Protein AF-U6DNC4-F1 (afdb_monomer_lite)

Foldseek 3Di:
DPPPVVVVVVVVVPDDPPPDPPPQDPCPDLSSVLVVLVVVLVVLLVLLVVLVVCLLPDDPVSLLVLLLVLQVLVLVLVVCVPPPSCVVVSVSSVVSSVSSVVSSVSSLVSCCVVPVPLCQLCVLSNDPPSDHDPPDDDPDDPVPPDPDDDPDDPDDPVNVSVVSSVVVVRD

Secondary structure (DSSP, 8-state):
---HHHHHHHHHHTSPPP-----PPPTTSHHHHHHHHHHHHHHHHHHHHHHHHTGGG--HHHHHHHHHHHHHHHHHHHHHTT-GGGHHHHHHHHHHHHHHHHHHHHHHHHHHHH-HHHHHHTGGGGSTTSS---SS-----GGGS-SS--SS----HHHHHHHHHHHTT--

Organism: Neovison vison (NCBI:txid452646)

Sequence (171 aa):
MPSSRLLLLLLLLVSPPPLQPYSLAPPDTPAGKATIMGLILSALERATSFLKKRLPEINLDGVVGFRVLEVQLKGVQEKWAQDPQMQQLSLRVGNLVEKLEPLLHRSISYLKLSDPKYLREFQPTIQPGFWKLPHAWTSTNASMVYPTFEPQDSFSEERSDFCLVQLLGTG

pLDDT: mean 86.04, std 14.02, range [45.31, 98.38]

InterPro domains:
  IPR031751 Protein of unknown function DUF4735 [PF15882] (61-171)
  IPR031751 Protein of unknown function DUF4735 [PTHR33539] (1-170)

Radius of gyration: 23.65 Å; chains: 1; bounding box: 47×76×44 Å

Structure (mmCIF, N/CA/C/O backbone):
data_AF-U6DNC4-F1
#
_entry.id   AF-U6DNC4-F1
#
loop_
_atom_site.group_PDB
_atom_site.id
_atom_site.type_symbol
_atom_site.label_atom_id
_atom_site.label_alt_id
_atom_site.label_comp_id
_atom_site.label_asym_id
_atom_site.label_entity_id
_atom_site.label_seq_id
_atom_site.pdbx_PDB_ins_code
_atom_site.Cartn_x
_atom_site.Cartn_y
_atom_site.Cartn_z
_atom_site.occupancy
_atom_site.B_iso_or_equiv
_atom_site.auth_seq_id
_atom_site.auth_comp_id
_atom_site.auth_asym_id
_atom_site.auth_atom_id
_atom_site.pdbx_PDB_model_num
ATOM 1 N N . MET A 1 1 ? -21.970 60.956 2.077 1.00 50.16 1 MET A N 1
ATOM 2 C CA . MET A 1 1 ? -20.722 60.226 2.387 1.00 50.16 1 MET A CA 1
ATOM 3 C C . MET A 1 1 ? -20.993 59.344 3.592 1.00 50.16 1 MET A C 1
ATOM 5 O O . MET A 1 1 ? -21.423 59.899 4.598 1.00 50.16 1 MET A O 1
ATOM 9 N N . PRO A 1 2 ? -20.873 58.008 3.498 1.00 51.16 2 PRO A N 1
ATOM 10 C CA . PRO A 1 2 ? -21.135 57.153 4.649 1.00 51.16 2 PRO A CA 1
ATOM 11 C C . PRO A 1 2 ? -20.120 57.491 5.743 1.00 51.16 2 PRO A C 1
ATOM 13 O O . PRO A 1 2 ? -18.939 57.707 5.469 1.00 51.16 2 PRO A O 1
ATOM 16 N N . SER A 1 3 ? -20.602 57.620 6.976 1.00 64.81 3 SER A N 1
ATOM 17 C CA . SER A 1 3 ? -19.760 57.938 8.123 1.00 64.81 3 SER A CA 1
ATOM 18 C C . SER A 1 3 ? -18.695 56.849 8.287 1.00 64.81 3 SER A C 1
ATOM 20 O O . SER A 1 3 ? -18.987 55.661 8.172 1.00 64.81 3 SER A O 1
ATOM 22 N N . SER A 1 4 ? -17.452 57.253 8.564 1.00 68.62 4 SER A N 1
ATOM 23 C CA . SER A 1 4 ? -16.290 56.358 8.730 1.00 68.62 4 SER A CA 1
ATOM 24 C C . SER A 1 4 ? -16.566 55.172 9.679 1.00 68.62 4 SER A C 1
ATOM 26 O O . SER A 1 4 ? -16.080 54.064 9.472 1.00 68.6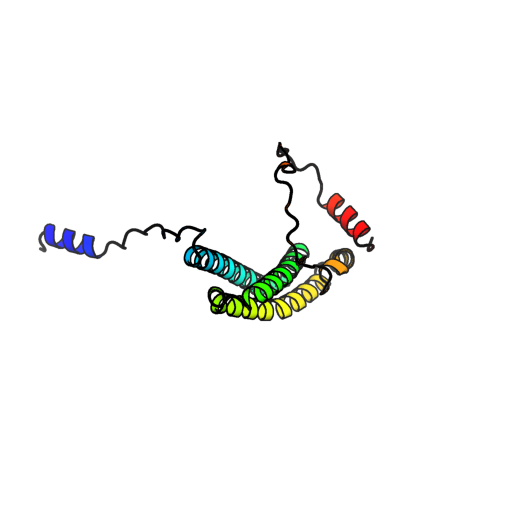2 4 SER A O 1
ATOM 28 N N . ARG A 1 5 ? -17.466 55.360 10.655 1.00 68.19 5 ARG A N 1
ATOM 29 C CA . ARG A 1 5 ? -17.929 54.312 11.578 1.00 68.19 5 ARG A CA 1
ATOM 30 C C . ARG A 1 5 ? -18.765 53.215 10.912 1.00 68.19 5 ARG A C 1
ATOM 32 O O . ARG A 1 5 ? -18.621 52.055 11.279 1.00 68.19 5 ARG A O 1
ATOM 39 N N . LEU A 1 6 ? -19.613 53.559 9.942 1.00 68.94 6 LEU A N 1
ATOM 40 C CA . LEU A 1 6 ? -20.443 52.591 9.220 1.00 68.94 6 LEU A CA 1
ATOM 41 C C . LEU A 1 6 ? -19.585 51.720 8.292 1.00 68.94 6 LEU A C 1
ATOM 43 O O . LEU A 1 6 ? -19.807 50.518 8.192 1.00 68.94 6 LEU A O 1
ATOM 47 N N . LEU A 1 7 ? -18.561 52.323 7.677 1.00 65.88 7 LEU A N 1
ATOM 48 C CA . LEU A 1 7 ? -17.585 51.614 6.850 1.00 65.88 7 LEU A CA 1
ATOM 49 C C . LEU A 1 7 ? -16.749 50.629 7.687 1.00 65.88 7 LEU A C 1
ATOM 51 O O . LEU A 1 7 ? -16.520 49.504 7.254 1.00 65.88 7 LEU A O 1
ATOM 55 N N . LEU A 1 8 ? -16.362 51.017 8.909 1.00 65.75 8 LEU A N 1
ATOM 56 C CA . LEU A 1 8 ? -15.641 50.147 9.847 1.00 65.75 8 LEU A CA 1
ATOM 57 C C . LEU A 1 8 ? -16.485 48.942 10.301 1.00 65.75 8 LEU A C 1
ATOM 59 O O . LEU A 1 8 ? -15.979 47.828 10.388 1.00 65.75 8 LEU A O 1
ATOM 63 N N . LEU A 1 9 ? -17.778 49.159 10.562 1.00 65.81 9 LEU A N 1
ATOM 64 C CA . LEU A 1 9 ? -18.728 48.100 10.924 1.00 65.81 9 LEU A CA 1
ATOM 65 C C . LEU A 1 9 ? -18.959 47.112 9.773 1.00 65.81 9 LEU A C 1
ATOM 67 O O . LEU A 1 9 ? -18.991 45.905 9.999 1.00 65.81 9 LEU A O 1
ATOM 71 N N . LEU A 1 10 ? -19.060 47.612 8.539 1.00 64.69 10 LEU A N 1
ATOM 72 C CA . LEU A 1 10 ? -19.162 46.781 7.336 1.00 64.69 10 LEU A CA 1
ATOM 73 C C . LEU A 1 10 ? -17.882 45.969 7.084 1.00 64.69 10 LEU A C 1
ATOM 75 O O . LEU A 1 10 ? -17.972 44.804 6.712 1.00 64.69 10 LEU A O 1
ATOM 79 N N . LEU A 1 11 ? -16.702 46.540 7.344 1.00 60.50 11 LEU A N 1
ATOM 80 C CA . LEU A 1 11 ? -15.420 45.832 7.233 1.00 60.50 11 LEU A CA 1
ATOM 81 C C . LEU A 1 11 ? -15.274 44.711 8.274 1.00 60.50 11 LEU A C 1
ATOM 83 O O . LEU A 1 11 ? -14.750 43.651 7.949 1.00 60.50 11 LEU A O 1
ATOM 87 N N . LEU A 1 12 ? -15.792 44.900 9.493 1.00 59.66 12 LEU A N 1
ATOM 88 C CA . LEU A 1 12 ? -15.774 43.866 10.536 1.00 59.66 12 LEU A CA 1
ATOM 89 C C . LEU A 1 12 ? -16.674 42.667 10.194 1.00 59.66 12 LEU A C 1
ATOM 91 O O . LEU A 1 12 ? -16.311 41.536 10.512 1.00 59.66 12 LEU A O 1
ATOM 95 N N . LEU A 1 13 ? -17.793 42.894 9.496 1.00 61.16 13 LEU A N 1
ATOM 96 C CA . LEU A 1 13 ? -18.748 41.857 9.071 1.00 61.16 13 LEU A CA 1
ATOM 97 C C . LEU A 1 13 ? -18.258 41.005 7.884 1.00 61.16 13 LEU A C 1
ATOM 99 O O . LEU A 1 13 ? -18.806 39.932 7.647 1.00 61.16 13 LEU A O 1
ATOM 103 N N . VAL A 1 14 ? -17.242 41.467 7.145 1.00 61.69 14 VAL A N 1
ATOM 104 C CA . VAL A 1 14 ? -16.653 40.764 5.983 1.00 61.69 14 VAL A CA 1
ATOM 105 C C . VAL A 1 14 ? -15.377 39.995 6.362 1.00 61.69 14 VAL A C 1
ATOM 107 O O . VAL A 1 14 ? -14.828 39.252 5.549 1.00 61.69 14 VAL A O 1
ATOM 110 N N . SER A 1 15 ? -14.914 40.118 7.608 1.00 56.34 15 SER A N 1
ATOM 111 C CA . SER A 1 15 ? -13.781 39.334 8.101 1.00 56.34 15 SER A CA 1
ATOM 112 C C . SER A 1 15 ? -14.142 37.843 8.060 1.00 56.34 15 SER A C 1
ATOM 114 O O . SER A 1 15 ? -15.116 37.451 8.711 1.00 56.34 15 SER A O 1
ATOM 116 N N . PRO A 1 16 ? -13.391 36.985 7.342 1.00 57.38 16 PRO A N 1
ATOM 117 C CA . PRO A 1 16 ? -13.553 35.550 7.507 1.00 57.38 16 PRO A CA 1
ATOM 118 C C . PRO A 1 16 ? -13.326 35.222 8.988 1.00 57.38 16 PRO A C 1
ATOM 120 O O . PRO A 1 16 ? -12.430 35.815 9.604 1.00 57.38 16 PRO A O 1
ATOM 123 N N . PRO A 1 17 ? -14.133 34.327 9.589 1.00 61.47 17 PRO A N 1
ATOM 124 C CA . PRO A 1 17 ? -13.901 33.924 10.964 1.00 61.47 17 PRO A CA 1
ATOM 125 C C . PRO A 1 17 ? -12.442 33.470 11.086 1.00 61.47 17 PRO A C 1
ATOM 127 O O . PRO A 1 17 ? -11.943 32.800 10.172 1.00 61.47 17 PRO A O 1
ATOM 130 N N . PRO A 1 18 ? -11.733 33.853 12.165 1.00 55.47 18 PRO A N 1
ATOM 131 C CA . PRO A 1 18 ? -10.386 33.358 12.390 1.00 55.47 18 PRO A CA 1
ATOM 132 C C . PRO A 1 18 ? -10.446 31.839 12.284 1.00 55.47 18 PRO A C 1
ATOM 134 O O . PRO A 1 18 ? -11.341 31.224 12.868 1.00 55.47 18 PRO A O 1
ATOM 137 N N . LEU A 1 19 ? -9.549 31.255 11.484 1.00 48.44 19 LEU A N 1
ATOM 138 C CA . LEU A 1 19 ? -9.398 29.810 11.373 1.00 48.44 19 LEU A CA 1
ATOM 139 C C . LEU A 1 19 ? -9.165 29.288 12.788 1.00 48.44 19 LEU A C 1
ATOM 141 O O . LEU A 1 19 ? -8.049 29.355 13.302 1.00 48.44 19 LEU A O 1
ATOM 145 N N . GLN A 1 20 ? -10.235 28.838 13.448 1.00 49.12 20 GLN A N 1
ATOM 146 C CA . GLN A 1 20 ? -10.111 28.152 14.714 1.00 49.12 20 GLN A CA 1
ATOM 147 C C . GLN A 1 20 ? -9.201 26.963 14.419 1.00 49.12 20 GLN A C 1
ATOM 149 O O . GLN A 1 20 ? -9.521 26.182 13.514 1.00 49.12 20 GLN A O 1
ATOM 154 N N . PRO A 1 21 ? -8.057 26.822 15.110 1.00 45.31 21 PRO A N 1
ATOM 155 C CA . PRO A 1 21 ? -7.340 25.566 15.055 1.00 45.31 21 PRO A CA 1
ATOM 156 C C . PRO A 1 21 ? -8.365 24.526 15.489 1.00 45.31 21 PRO A C 1
ATOM 158 O O . PRO A 1 21 ? -8.907 24.629 16.591 1.00 45.31 21 PRO A O 1
ATOM 161 N N . TYR A 1 22 ? -8.725 23.611 14.584 1.00 51.50 22 TYR A N 1
ATOM 162 C CA . TYR A 1 22 ? -9.611 22.504 14.911 1.00 51.50 22 TYR A CA 1
ATOM 163 C C . TYR A 1 22 ? -9.002 21.848 16.147 1.00 51.50 22 TYR A C 1
ATOM 165 O O . TYR A 1 22 ? -7.966 21.191 16.048 1.00 51.50 22 TYR A O 1
ATOM 173 N N . SER A 1 23 ? -9.589 22.090 17.323 1.00 57.81 23 SER A N 1
ATOM 174 C CA . SER A 1 23 ? -9.241 21.337 18.516 1.00 57.81 23 SER A CA 1
ATOM 175 C C . SER A 1 23 ? -9.725 19.937 18.224 1.00 57.81 23 SER A C 1
ATOM 177 O O . SER A 1 23 ? -10.910 19.635 18.357 1.00 57.81 23 SER A O 1
ATOM 179 N N . LEU A 1 24 ? -8.818 19.109 17.709 1.00 60.47 24 LEU A N 1
ATOM 180 C CA . LEU A 1 24 ? -9.055 17.686 17.609 1.00 60.47 24 LEU A CA 1
ATOM 181 C C . LEU A 1 24 ? -9.435 17.229 19.014 1.00 60.47 24 LEU A C 1
ATOM 183 O O . LEU A 1 24 ? -8.750 17.563 19.986 1.00 60.47 24 LEU A O 1
ATOM 187 N N . ALA A 1 25 ? -10.554 16.512 19.123 1.00 65.06 25 ALA A N 1
ATOM 188 C CA . ALA A 1 25 ? -10.895 15.857 20.374 1.00 65.06 25 ALA A CA 1
ATOM 189 C C . ALA A 1 25 ? -9.676 15.040 20.839 1.00 65.06 25 ALA A C 1
ATOM 191 O O . ALA A 1 25 ? -8.969 14.492 19.981 1.00 65.06 25 ALA A O 1
ATOM 192 N N . PRO A 1 26 ? -9.406 14.957 22.157 1.00 72.19 26 PRO A N 1
ATOM 193 C CA . PRO A 1 26 ? -8.229 14.265 22.656 1.00 72.19 26 PRO A CA 1
ATOM 194 C C . PRO A 1 26 ? -8.116 12.874 22.014 1.00 72.19 26 PRO A C 1
ATOM 196 O O . PRO A 1 26 ? -9.131 12.161 21.959 1.00 72.19 26 PRO A O 1
ATOM 199 N N . PRO A 1 27 ? -6.928 12.491 21.508 1.00 70.62 27 PRO A N 1
ATOM 200 C CA . PRO A 1 27 ? -6.740 11.286 20.696 1.00 70.62 27 PRO A CA 1
ATOM 201 C C . PRO A 1 27 ? -7.132 9.997 21.427 1.00 70.62 27 PRO A C 1
ATOM 203 O O . PRO A 1 27 ? -7.408 8.988 20.785 1.00 70.62 27 PRO A O 1
ATOM 206 N N . ASP A 1 28 ? -7.220 10.031 22.756 1.00 79.25 28 ASP A N 1
ATOM 207 C CA . ASP A 1 28 ? -7.606 8.879 23.569 1.00 79.25 28 ASP A CA 1
ATOM 208 C C . ASP A 1 28 ? -9.123 8.650 23.631 1.00 79.25 28 ASP A C 1
ATOM 210 O O . ASP A 1 28 ? -9.569 7.544 23.949 1.00 79.25 28 ASP A O 1
ATOM 214 N N . THR A 1 29 ? -9.931 9.650 23.264 1.00 86.50 29 THR A N 1
ATOM 215 C CA . THR A 1 29 ? -11.394 9.519 23.216 1.00 86.50 29 THR A CA 1
ATOM 216 C C . THR A 1 29 ? -11.848 8.771 21.957 1.00 86.50 29 THR A C 1
ATOM 218 O O . THR A 1 29 ? -11.230 8.924 20.902 1.00 86.50 29 THR A O 1
ATOM 221 N N . PRO A 1 30 ? -12.960 8.010 21.995 1.00 85.06 30 PRO A N 1
ATOM 222 C CA . PRO A 1 30 ? -13.480 7.340 20.800 1.00 85.06 30 PRO A CA 1
ATOM 223 C C . PRO A 1 30 ? -13.758 8.295 19.627 1.00 85.06 30 PRO A C 1
ATOM 225 O O . PRO A 1 30 ? -13.393 8.006 18.489 1.00 85.06 30 PRO A O 1
ATOM 228 N N . ALA A 1 31 ? -14.319 9.477 19.908 1.00 84.75 31 ALA A N 1
ATOM 229 C CA . ALA A 1 31 ? -14.550 10.522 18.908 1.00 84.75 31 ALA A CA 1
ATOM 230 C C . ALA A 1 31 ? -13.240 11.098 18.332 1.00 84.75 31 ALA A C 1
ATOM 232 O O . ALA A 1 31 ? -13.137 11.302 17.119 1.00 84.75 31 ALA A O 1
ATOM 233 N N . GLY A 1 32 ? -12.221 11.317 19.171 1.00 87.06 32 GLY A N 1
ATOM 234 C CA . GLY A 1 32 ? -10.887 11.731 18.727 1.00 87.06 32 GLY A CA 1
ATOM 235 C C . GLY A 1 32 ? -10.239 10.694 17.812 1.00 87.06 32 GLY A C 1
ATOM 236 O O . GLY A 1 32 ? -9.789 11.035 16.717 1.00 87.06 32 GLY A O 1
ATOM 237 N N . LYS A 1 33 ? -10.296 9.411 18.192 1.00 87.31 33 LYS A N 1
ATOM 238 C CA . LYS A 1 33 ? -9.821 8.291 17.363 1.00 87.31 33 LYS A CA 1
ATOM 239 C C . LYS A 1 33 ? -10.520 8.258 16.010 1.00 87.31 33 LYS A C 1
ATOM 241 O O . LYS A 1 33 ? -9.839 8.256 14.988 1.00 87.31 33 LYS A O 1
ATOM 246 N N . ALA A 1 34 ? -11.853 8.293 15.986 1.00 89.31 34 ALA A N 1
ATOM 247 C CA . ALA A 1 34 ? -12.626 8.293 14.743 1.00 89.31 34 ALA A CA 1
ATOM 248 C C . ALA A 1 34 ? -12.274 9.489 13.839 1.00 89.31 34 ALA A C 1
ATOM 250 O O . ALA A 1 34 ? -12.134 9.332 12.626 1.00 89.31 34 ALA A O 1
ATOM 251 N N . THR A 1 35 ? -12.047 10.669 14.424 1.00 90.81 35 THR A N 1
ATOM 252 C CA . THR A 1 35 ? -11.634 11.871 13.683 1.00 90.81 35 THR A CA 1
ATOM 253 C C . THR A 1 35 ? -10.267 11.678 13.026 1.00 90.81 35 THR A C 1
ATOM 255 O O . THR A 1 35 ? -10.123 11.895 11.822 1.00 90.81 35 THR A O 1
ATOM 258 N N . ILE A 1 36 ? -9.267 11.216 13.784 1.00 91.44 36 ILE A N 1
ATOM 259 C CA . ILE A 1 36 ? -7.913 10.972 13.266 1.00 91.44 36 ILE A CA 1
ATOM 260 C C . ILE A 1 36 ? -7.941 9.887 12.185 1.00 91.44 36 ILE A C 1
ATOM 262 O O . ILE A 1 36 ? -7.370 10.077 11.111 1.00 91.44 36 ILE A O 1
ATOM 266 N N . MET A 1 37 ? -8.658 8.784 12.415 1.00 92.88 37 MET A N 1
ATOM 267 C CA . MET A 1 37 ? -8.818 7.719 11.421 1.00 92.88 37 MET A CA 1
ATOM 268 C C . MET A 1 37 ? -9.489 8.232 10.142 1.00 92.88 37 MET A C 1
ATOM 270 O O . MET A 1 37 ? -9.058 7.898 9.040 1.00 92.88 37 MET A O 1
ATOM 274 N N . GLY A 1 38 ? -10.493 9.102 10.265 1.00 94.12 38 GLY A N 1
ATOM 275 C CA .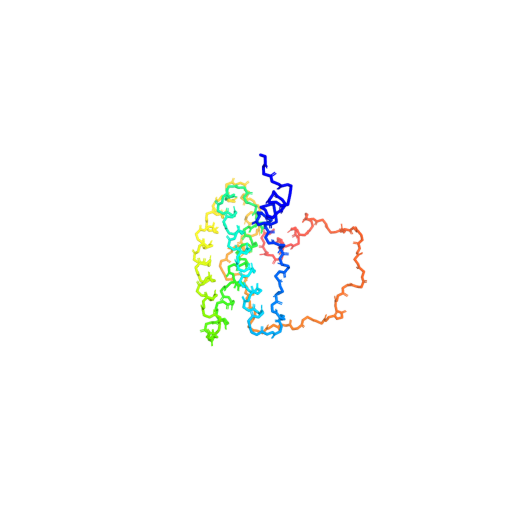 GLY A 1 38 ? -11.137 9.754 9.128 1.00 94.12 38 GLY A CA 1
ATOM 276 C C . GLY A 1 38 ? -10.187 10.645 8.319 1.00 94.12 38 GLY A C 1
ATOM 277 O O . GLY A 1 38 ? -10.261 10.656 7.086 1.00 94.12 38 GLY A O 1
ATOM 278 N N . LEU A 1 39 ? -9.271 11.359 8.980 1.00 95.75 39 LEU A N 1
ATOM 279 C CA . LEU A 1 39 ? -8.243 12.171 8.319 1.00 95.75 39 LEU A CA 1
ATOM 280 C C . LEU A 1 39 ? -7.213 11.303 7.589 1.00 95.75 39 LEU A C 1
ATOM 282 O O . LEU A 1 39 ? -6.908 11.578 6.426 1.00 95.75 39 LEU A O 1
ATOM 286 N N . ILE A 1 40 ? -6.731 10.238 8.239 1.00 96.06 40 ILE A N 1
ATOM 287 C CA . ILE A 1 40 ? -5.821 9.255 7.634 1.00 96.06 40 ILE A CA 1
ATOM 288 C C . ILE A 1 40 ? -6.472 8.651 6.390 1.00 96.06 40 ILE A C 1
ATOM 290 O O . ILE A 1 40 ? -5.886 8.683 5.310 1.00 96.06 40 ILE A O 1
ATOM 294 N N . LEU A 1 41 ? -7.715 8.182 6.503 1.00 97.19 41 LEU A N 1
ATOM 295 C CA . LEU A 1 41 ? -8.424 7.567 5.386 1.00 97.19 41 LEU A CA 1
ATOM 296 C C . LEU A 1 41 ? -8.609 8.542 4.217 1.00 97.19 41 LEU A C 1
ATOM 298 O O . LEU A 1 41 ? -8.384 8.177 3.066 1.00 97.19 41 LEU A O 1
ATOM 302 N N . SER A 1 42 ? -8.903 9.811 4.506 1.00 97.94 42 SER A N 1
ATOM 303 C CA . SER A 1 42 ? -8.995 10.856 3.479 1.00 97.94 42 SER A CA 1
ATOM 304 C C . SER A 1 42 ? -7.651 11.115 2.780 1.00 97.94 42 SER A C 1
ATOM 306 O O . SER A 1 42 ? -7.609 11.421 1.588 1.00 97.94 42 SER A O 1
ATOM 308 N N . ALA A 1 43 ? -6.525 10.988 3.488 1.00 98.38 43 ALA A N 1
ATOM 309 C CA . ALA A 1 43 ? -5.200 11.063 2.875 1.00 98.38 43 ALA A CA 1
ATOM 310 C C . ALA A 1 43 ? -4.918 9.854 1.963 1.00 98.38 43 ALA A C 1
ATOM 312 O O . ALA A 1 43 ? -4.443 10.043 0.843 1.00 98.38 43 ALA A O 1
ATOM 313 N N . LEU A 1 44 ? -5.282 8.643 2.390 1.00 98.31 44 LEU A N 1
ATOM 314 C CA . LEU A 1 44 ? -5.118 7.412 1.606 1.00 98.31 44 LEU A CA 1
ATOM 315 C C . LEU A 1 44 ? -5.999 7.398 0.343 1.00 98.31 44 LEU A C 1
ATOM 317 O O . LEU A 1 44 ? -5.555 6.983 -0.730 1.00 98.31 44 LEU A O 1
ATOM 321 N N . GLU A 1 45 ? -7.220 7.929 0.427 1.00 98.31 45 GLU A N 1
ATOM 322 C CA . GLU A 1 45 ? -8.107 8.142 -0.725 1.00 98.31 45 GLU A CA 1
ATOM 323 C C . GLU A 1 45 ? -7.486 9.115 -1.747 1.00 98.31 45 GLU A C 1
ATOM 325 O O . GLU A 1 45 ? -7.544 8.883 -2.962 1.00 98.31 45 GLU A O 1
ATOM 330 N N . ARG A 1 46 ? -6.835 10.189 -1.275 1.00 98.38 46 ARG A N 1
ATOM 331 C CA . ARG A 1 46 ? -6.096 11.126 -2.139 1.00 98.38 46 ARG A CA 1
ATOM 332 C C . ARG A 1 46 ? -4.867 10.477 -2.773 1.00 98.38 46 ARG A C 1
ATOM 334 O O . ARG A 1 46 ? -4.667 10.657 -3.972 1.00 98.38 46 ARG A O 1
ATOM 341 N N . ALA A 1 47 ? -4.101 9.686 -2.022 1.00 97.38 47 ALA A N 1
ATOM 342 C CA . ALA A 1 47 ? -2.965 8.929 -2.554 1.00 97.38 47 ALA A CA 1
ATOM 343 C C . ALA A 1 47 ? -3.409 7.933 -3.641 1.00 97.38 47 ALA A C 1
ATOM 345 O O . ALA A 1 47 ? -2.819 7.874 -4.716 1.00 97.38 47 ALA A O 1
ATOM 346 N N . THR A 1 48 ? -4.522 7.232 -3.426 1.00 97.81 48 THR A N 1
ATOM 347 C CA . THR A 1 48 ? -5.111 6.313 -4.417 1.00 97.81 48 THR A CA 1
ATOM 348 C C . THR A 1 48 ? -5.610 7.053 -5.663 1.00 97.81 48 THR A C 1
ATOM 350 O O . THR A 1 48 ? -5.463 6.591 -6.796 1.00 97.81 48 THR A O 1
ATOM 353 N N . SER A 1 49 ? -6.166 8.252 -5.483 1.00 97.75 49 SER A N 1
ATOM 354 C CA . SER A 1 49 ? -6.556 9.115 -6.603 1.00 97.75 49 SER A CA 1
ATOM 355 C C . SER A 1 49 ? -5.344 9.625 -7.388 1.00 97.75 49 SER A C 1
ATOM 357 O O . SER A 1 49 ? -5.419 9.765 -8.608 1.00 97.75 49 SER A O 1
ATOM 359 N N . PHE A 1 50 ? -4.231 9.898 -6.704 1.00 96.81 50 PHE A N 1
ATOM 360 C CA . PHE A 1 50 ? -2.962 10.261 -7.327 1.00 96.81 50 PHE A CA 1
ATOM 361 C C . PHE A 1 50 ? -2.384 9.092 -8.133 1.00 96.81 50 PHE A C 1
ATOM 363 O O . PHE A 1 50 ? -2.084 9.284 -9.309 1.00 96.81 50 PHE A O 1
ATOM 370 N N . LEU A 1 51 ? -2.353 7.879 -7.562 1.00 97.06 51 LEU A N 1
ATOM 371 C CA . LEU A 1 51 ? -1.987 6.643 -8.265 1.00 97.06 51 LEU A CA 1
ATOM 372 C C . LEU A 1 51 ? -2.740 6.514 -9.588 1.00 97.06 51 LEU A C 1
ATOM 374 O O . LEU A 1 51 ? -2.129 6.362 -10.638 1.00 97.06 51 LEU A O 1
ATOM 378 N N . LYS A 1 52 ? -4.072 6.642 -9.553 1.00 97.75 52 LYS A N 1
ATOM 379 C CA . LYS A 1 52 ? -4.913 6.541 -10.753 1.00 97.75 52 LYS A CA 1
ATOM 380 C C . LYS A 1 52 ? -4.504 7.525 -11.855 1.00 97.75 52 LYS A C 1
ATOM 382 O O . LYS A 1 52 ? -4.602 7.187 -13.031 1.00 97.75 52 LYS A O 1
ATOM 387 N N . LYS A 1 53 ? -4.084 8.739 -11.489 1.00 97.62 53 LYS A N 1
ATOM 388 C CA . LYS A 1 53 ? -3.654 9.782 -12.437 1.00 97.62 53 LYS A CA 1
ATOM 389 C C . LYS A 1 53 ? -2.239 9.561 -12.971 1.00 97.62 53 LYS A C 1
ATOM 391 O O . LYS A 1 53 ? -1.909 10.149 -13.993 1.00 97.62 53 LYS A O 1
ATOM 396 N N . ARG A 1 54 ? -1.423 8.770 -12.271 1.00 96.06 54 ARG A N 1
ATOM 397 C CA . ARG A 1 54 ? 0.009 8.578 -12.536 1.00 96.06 54 ARG A CA 1
ATOM 398 C C . ARG A 1 54 ? 0.373 7.113 -12.809 1.00 96.06 54 ARG A C 1
ATOM 400 O O . ARG A 1 54 ? 1.491 6.687 -12.546 1.00 96.06 54 ARG A O 1
ATOM 407 N N . LEU A 1 55 ? -0.599 6.320 -13.276 1.00 95.31 55 LEU A N 1
ATOM 408 C CA . LEU A 1 55 ? -0.420 4.884 -13.522 1.00 95.31 55 LEU A CA 1
ATOM 409 C C . LEU A 1 55 ? 0.754 4.572 -14.467 1.00 95.31 55 LEU A C 1
ATOM 411 O O . LEU A 1 55 ? 1.468 3.622 -14.171 1.00 95.31 55 LEU A O 1
ATOM 415 N N . PRO A 1 56 ? 0.986 5.316 -15.568 1.00 95.06 56 PRO A N 1
ATOM 416 C CA . PRO A 1 56 ? 2.124 5.038 -16.443 1.00 95.06 56 PRO A CA 1
ATOM 417 C C . PRO A 1 56 ? 3.485 5.371 -15.822 1.00 95.06 56 PRO A C 1
ATOM 419 O O . PRO A 1 56 ? 4.491 4.832 -16.268 1.00 95.06 56 PRO A O 1
ATOM 422 N N . GLU A 1 57 ? 3.533 6.264 -14.828 1.00 95.75 57 GLU A N 1
ATOM 423 C CA . GLU A 1 57 ? 4.780 6.736 -14.213 1.00 95.75 57 GLU A CA 1
ATOM 424 C C . GLU A 1 57 ? 5.117 6.054 -12.884 1.00 95.75 57 GLU A C 1
ATOM 426 O O . GLU A 1 57 ? 6.109 6.410 -12.250 1.00 95.75 57 GLU A O 1
ATOM 431 N N . ILE A 1 58 ? 4.292 5.115 -12.420 1.00 95.12 58 ILE A N 1
ATOM 432 C CA . ILE A 1 58 ? 4.558 4.430 -11.159 1.00 95.12 58 ILE A CA 1
ATOM 433 C C . ILE A 1 58 ? 5.741 3.467 -11.292 1.00 95.12 58 ILE A C 1
ATOM 435 O O . ILE A 1 58 ? 5.819 2.692 -12.244 1.00 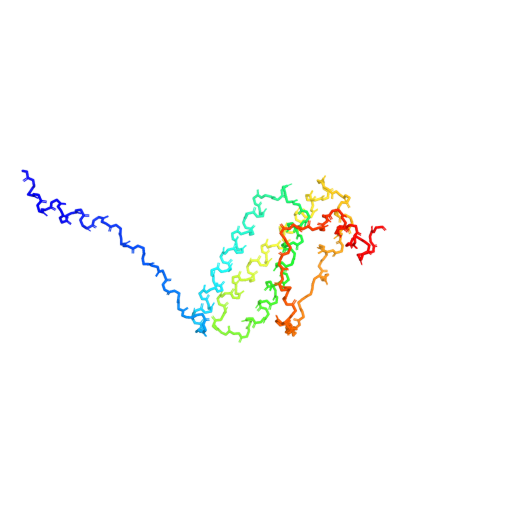95.12 58 ILE A O 1
ATOM 439 N N . ASN A 1 59 ? 6.641 3.503 -10.310 1.00 95.06 59 ASN A N 1
ATOM 440 C CA . ASN A 1 59 ? 7.736 2.550 -10.177 1.00 95.06 59 ASN A CA 1
ATOM 441 C C . ASN A 1 59 ? 7.322 1.338 -9.319 1.00 95.06 59 ASN A C 1
ATOM 443 O O . ASN A 1 59 ? 6.210 1.273 -8.782 1.00 95.06 59 ASN A O 1
ATOM 447 N N . LEU A 1 60 ? 8.217 0.359 -9.198 1.00 95.19 60 LEU A N 1
ATOM 448 C CA . LEU A 1 60 ? 7.969 -0.841 -8.405 1.00 95.19 60 LEU A CA 1
ATOM 449 C C . LEU A 1 60 ? 7.638 -0.506 -6.943 1.00 95.19 60 LEU A C 1
ATOM 451 O O . LEU A 1 60 ? 6.644 -1.026 -6.436 1.00 95.19 60 LEU A O 1
ATOM 455 N N . ASP A 1 61 ? 8.394 0.386 -6.297 1.00 94.38 61 ASP A N 1
ATOM 456 C CA . ASP A 1 61 ? 8.181 0.754 -4.888 1.00 94.38 61 ASP A CA 1
ATOM 457 C C . ASP A 1 61 ? 6.780 1.293 -4.648 1.00 94.38 61 ASP A C 1
ATOM 459 O O . ASP A 1 61 ? 6.116 0.927 -3.679 1.00 94.38 61 ASP A O 1
ATOM 463 N N . GLY A 1 62 ? 6.291 2.130 -5.566 1.00 95.50 62 GLY A N 1
ATOM 464 C CA . GLY A 1 62 ? 4.923 2.615 -5.536 1.00 95.50 62 GLY A CA 1
ATOM 465 C C . GLY A 1 62 ? 3.927 1.457 -5.576 1.00 95.50 62 GLY A C 1
ATOM 466 O O . GLY A 1 62 ? 3.003 1.407 -4.763 1.00 95.50 62 GLY A O 1
ATOM 467 N N . VAL A 1 63 ? 4.108 0.498 -6.488 1.00 96.50 63 VAL A N 1
ATOM 468 C CA . VAL A 1 63 ? 3.217 -0.669 -6.599 1.00 96.50 63 VAL A CA 1
ATOM 469 C C . VAL A 1 63 ? 3.269 -1.547 -5.351 1.00 96.50 63 VAL A C 1
ATOM 471 O O . VAL A 1 63 ? 2.212 -1.940 -4.853 1.00 96.50 63 VAL A O 1
ATOM 474 N N . VAL A 1 64 ? 4.458 -1.814 -4.811 1.00 96.38 64 VAL A N 1
ATOM 475 C CA . VAL A 1 64 ? 4.636 -2.568 -3.562 1.00 96.38 64 VAL A CA 1
ATOM 476 C C . VAL A 1 64 ? 3.977 -1.831 -2.397 1.00 96.38 64 VAL A C 1
ATOM 478 O O . VAL A 1 64 ? 3.205 -2.433 -1.653 1.00 96.38 64 VAL A O 1
ATOM 481 N N . GLY A 1 65 ? 4.180 -0.518 -2.278 1.00 96.31 65 GLY A N 1
ATOM 482 C CA . GLY A 1 65 ? 3.559 0.314 -1.251 1.00 96.31 65 GLY A CA 1
ATOM 483 C C . GLY A 1 65 ? 2.031 0.264 -1.296 1.00 96.31 65 GLY A C 1
ATOM 484 O O . GLY A 1 65 ? 1.384 0.068 -0.266 1.00 96.31 65 GLY A O 1
ATOM 485 N N . PHE A 1 66 ? 1.430 0.354 -2.486 1.00 97.06 66 PHE A N 1
ATOM 486 C CA . PHE A 1 66 ? -0.022 0.214 -2.641 1.00 97.06 66 PHE A CA 1
ATOM 487 C C . PHE A 1 66 ? -0.520 -1.220 -2.410 1.00 97.06 66 PHE A C 1
ATOM 489 O O . PHE A 1 66 ? -1.639 -1.396 -1.923 1.00 97.06 66 PHE A O 1
ATOM 496 N N . ARG A 1 67 ? 0.293 -2.247 -2.694 1.00 96.75 67 ARG A N 1
ATOM 497 C CA . ARG A 1 67 ? -0.029 -3.639 -2.344 1.00 96.75 67 ARG A CA 1
ATOM 498 C C . ARG A 1 67 ? -0.032 -3.843 -0.829 1.00 96.75 67 ARG A C 1
ATOM 500 O O . ARG A 1 67 ? -0.948 -4.466 -0.301 1.00 96.75 67 ARG A O 1
ATOM 507 N N . VAL A 1 68 ? 0.952 -3.294 -0.119 1.00 96.38 68 VAL A N 1
ATOM 508 C CA . VAL A 1 68 ? 0.987 -3.315 1.351 1.00 96.38 68 VAL A CA 1
ATOM 509 C C . VAL A 1 68 ? -0.197 -2.536 1.923 1.00 96.38 68 VAL A C 1
ATOM 511 O O . VAL A 1 68 ? -0.849 -3.019 2.849 1.00 96.38 68 VAL A O 1
ATOM 514 N N . LEU A 1 69 ? -0.532 -1.375 1.348 1.00 96.69 69 LEU A N 1
ATOM 515 C CA . LEU A 1 69 ? -1.709 -0.600 1.744 1.00 96.69 69 LEU A CA 1
ATOM 516 C C . LEU A 1 69 ? -3.000 -1.418 1.615 1.00 96.69 69 LEU A C 1
ATOM 518 O O . LEU A 1 69 ? -3.813 -1.399 2.533 1.00 96.69 69 LEU A O 1
ATOM 522 N N . GLU A 1 70 ? -3.185 -2.153 0.516 1.00 96.56 70 GLU A N 1
ATOM 523 C CA . GLU A 1 70 ? -4.339 -3.041 0.338 1.00 96.56 70 GLU A CA 1
ATOM 524 C C . GLU A 1 70 ? -4.459 -4.049 1.496 1.00 96.56 70 GLU A C 1
ATOM 526 O O . GLU A 1 70 ? -5.543 -4.216 2.058 1.00 96.56 70 GLU A O 1
ATOM 531 N N . VAL A 1 71 ? -3.351 -4.681 1.899 1.00 95.56 71 VAL A N 1
ATOM 532 C CA . VAL A 1 71 ? -3.326 -5.635 3.023 1.00 95.56 71 VAL A CA 1
ATOM 533 C C . VAL A 1 71 ? -3.646 -4.950 4.353 1.00 95.56 71 VAL A C 1
ATOM 535 O O . VAL A 1 71 ? -4.448 -5.468 5.130 1.00 95.56 71 VAL A O 1
ATOM 538 N N . GLN A 1 72 ? -3.071 -3.772 4.609 1.00 95.06 72 GLN A N 1
ATOM 539 C CA . GLN A 1 72 ? -3.347 -2.996 5.823 1.00 95.06 72 GLN A CA 1
ATOM 540 C C . GLN A 1 72 ? -4.823 -2.590 5.911 1.00 95.06 72 GLN A C 1
ATOM 542 O O . GLN A 1 72 ? -5.442 -2.735 6.963 1.00 95.06 72 GLN A O 1
ATOM 547 N N . LEU A 1 73 ? -5.411 -2.127 4.805 1.00 95.88 73 LEU A N 1
ATOM 548 C CA . LEU A 1 73 ? -6.820 -1.741 4.752 1.00 95.88 73 LEU A CA 1
ATOM 549 C C . LEU A 1 73 ? -7.746 -2.936 4.998 1.00 95.88 73 LEU A C 1
ATOM 551 O O . LEU A 1 73 ? -8.683 -2.802 5.779 1.00 95.88 73 LEU A O 1
ATOM 555 N N . LYS A 1 74 ? -7.461 -4.107 4.413 1.00 94.44 74 LYS A N 1
ATOM 556 C CA . LYS A 1 74 ? -8.223 -5.339 4.688 1.00 94.44 74 LYS A CA 1
ATOM 557 C C . LYS A 1 74 ? -8.159 -5.719 6.171 1.00 94.44 74 LYS A C 1
ATOM 559 O O . LYS A 1 74 ? -9.200 -5.926 6.785 1.00 94.44 74 LYS A O 1
ATOM 564 N N . GLY A 1 75 ? -6.973 -5.688 6.783 1.00 92.31 75 GLY A N 1
ATOM 565 C CA . GLY A 1 75 ? -6.824 -5.970 8.217 1.00 92.31 75 GLY A CA 1
ATOM 566 C C . GLY A 1 75 ? -7.546 -4.959 9.120 1.00 92.31 75 GLY A C 1
ATOM 567 O O . GLY A 1 75 ? -8.157 -5.329 10.124 1.00 92.31 75 GLY A O 1
ATOM 568 N N . VAL A 1 76 ? -7.532 -3.673 8.755 1.00 92.50 76 VAL A N 1
ATOM 569 C CA . VAL A 1 76 ? -8.307 -2.634 9.453 1.00 92.50 76 VAL A CA 1
ATO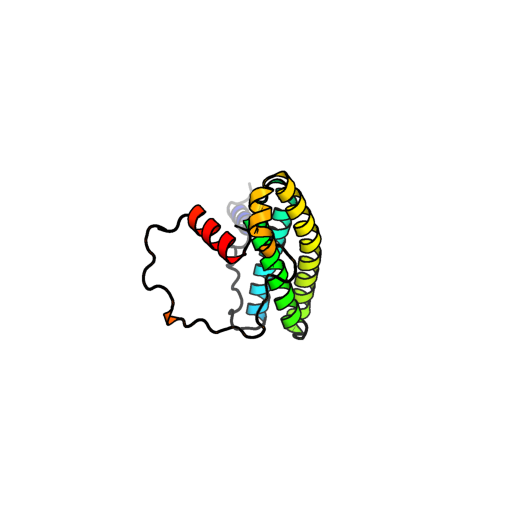M 570 C C . VAL A 1 76 ? -9.810 -2.878 9.306 1.00 92.50 76 VAL A C 1
ATOM 572 O O . VAL A 1 76 ? -10.537 -2.781 10.293 1.00 92.50 76 VAL A O 1
ATOM 575 N N . GLN A 1 77 ? -10.276 -3.228 8.106 1.00 92.94 77 GLN A N 1
ATOM 576 C CA . GLN A 1 77 ? -11.681 -3.525 7.835 1.00 92.94 77 GLN A CA 1
ATOM 577 C C . GLN A 1 77 ? -12.175 -4.715 8.663 1.00 92.94 77 GLN A C 1
ATOM 579 O O . GLN A 1 77 ? -13.223 -4.616 9.299 1.00 92.94 77 GLN A O 1
ATOM 584 N N . GLU A 1 78 ? -11.402 -5.803 8.707 1.00 90.94 78 GLU A N 1
ATOM 585 C CA . GLU A 1 78 ? -11.682 -6.984 9.532 1.00 90.94 78 GLU A CA 1
ATOM 586 C C . GLU A 1 78 ? -11.791 -6.613 11.015 1.00 90.94 78 GLU A C 1
ATOM 588 O O . GLU A 1 78 ? -12.768 -6.963 11.678 1.00 90.94 78 GLU A O 1
ATOM 593 N N . LYS A 1 79 ? -10.832 -5.831 11.528 1.00 90.38 79 LYS A N 1
ATOM 594 C CA . LYS A 1 79 ? -10.828 -5.378 12.925 1.00 90.38 79 LYS A CA 1
ATOM 595 C C . LYS A 1 79 ? -12.026 -4.487 13.259 1.00 90.38 79 LYS A C 1
ATOM 597 O O . LYS A 1 79 ? -12.562 -4.572 14.361 1.00 90.38 79 LYS A O 1
ATOM 602 N N . TRP A 1 80 ? -12.431 -3.614 12.340 1.00 92.94 80 TRP A N 1
ATOM 603 C CA . TRP A 1 80 ? -13.531 -2.670 12.548 1.00 92.94 80 TRP A CA 1
ATOM 604 C C . TRP A 1 80 ? -14.912 -3.250 12.243 1.00 92.94 80 TRP A C 1
ATOM 606 O O . TRP A 1 80 ? -15.907 -2.631 12.604 1.00 92.94 80 TRP A O 1
ATOM 616 N N . ALA A 1 81 ? -15.009 -4.425 11.617 1.00 88.31 81 ALA A N 1
ATOM 617 C CA . ALA A 1 81 ? -16.289 -5.049 11.275 1.00 88.31 81 ALA A CA 1
ATOM 618 C C . ALA A 1 81 ? -17.193 -5.296 12.499 1.00 88.31 81 ALA A C 1
ATOM 620 O O . ALA A 1 81 ? -18.413 -5.292 12.367 1.00 88.31 81 ALA A O 1
ATOM 621 N N . GLN A 1 82 ? -16.594 -5.486 13.679 1.00 88.00 82 GLN A N 1
ATOM 622 C CA . GLN A 1 82 ? -17.299 -5.737 14.942 1.00 88.00 82 GLN A CA 1
ATOM 623 C C . GLN A 1 82 ? -17.414 -4.493 15.839 1.00 88.00 82 GLN A C 1
ATOM 625 O O . GLN A 1 82 ? -17.929 -4.598 16.949 1.00 88.00 82 GLN A O 1
ATOM 630 N N . ASP A 1 83 ? -16.930 -3.327 15.395 1.00 90.44 83 ASP A N 1
ATOM 631 C CA . ASP A 1 83 ? -16.984 -2.076 16.157 1.00 90.44 83 ASP A CA 1
ATOM 632 C C . ASP A 1 83 ? -18.076 -1.149 15.583 1.00 90.44 83 ASP A C 1
ATOM 634 O O . ASP A 1 83 ? -17.871 -0.527 14.531 1.00 90.44 83 ASP A O 1
ATOM 638 N N . PRO A 1 84 ? -19.231 -1.000 16.266 1.00 89.75 84 PRO A N 1
ATOM 639 C CA . PRO A 1 84 ? -20.319 -0.145 15.797 1.00 89.75 84 PRO A CA 1
ATOM 640 C C . PRO A 1 84 ? -19.903 1.316 15.593 1.00 89.75 84 PRO A C 1
ATOM 642 O O . PRO A 1 84 ? -20.441 1.993 14.718 1.00 89.75 84 PRO A O 1
ATOM 645 N N . GLN A 1 85 ? -18.933 1.816 16.365 1.00 88.88 85 GLN A N 1
ATOM 646 C CA . GLN A 1 85 ? -18.475 3.203 16.258 1.00 88.88 85 GLN A CA 1
ATOM 647 C C . GLN A 1 85 ? -17.630 3.434 14.999 1.00 88.88 85 GLN A C 1
ATOM 649 O O . GLN A 1 85 ? -17.559 4.557 14.500 1.00 88.88 85 GLN A O 1
ATOM 654 N N . MET A 1 86 ? -17.026 2.375 14.456 1.00 92.88 86 MET A N 1
ATOM 655 C CA . MET A 1 86 ? -16.178 2.432 13.264 1.00 92.88 86 MET A CA 1
ATOM 656 C C . MET A 1 86 ? -16.912 2.026 11.986 1.00 92.88 86 MET A C 1
ATOM 658 O O . MET A 1 86 ? -16.323 2.090 10.909 1.00 92.88 86 MET A O 1
ATOM 662 N N . GLN A 1 87 ? -18.194 1.656 12.055 1.00 92.06 87 GLN A N 1
ATOM 663 C CA . GLN A 1 87 ? -18.932 1.087 10.924 1.00 92.06 87 GLN A CA 1
ATOM 664 C C . GLN A 1 87 ? -18.881 1.966 9.661 1.00 92.06 87 GLN A C 1
ATOM 666 O O . GLN A 1 87 ? -18.592 1.475 8.570 1.00 92.06 87 GLN A O 1
ATOM 671 N N . GLN A 1 88 ? -19.086 3.281 9.796 1.00 93.06 88 GLN A N 1
ATOM 672 C CA . GLN A 1 88 ? -19.014 4.207 8.657 1.00 93.06 88 GLN A CA 1
ATOM 673 C C . GLN A 1 88 ? -17.607 4.289 8.046 1.00 93.06 88 GLN A C 1
ATOM 675 O O . GLN A 1 88 ? -17.460 4.347 6.824 1.00 93.06 88 GLN A O 1
ATOM 680 N N . LEU A 1 89 ? -16.564 4.284 8.881 1.00 95.56 89 LEU A N 1
ATOM 681 C CA . LEU A 1 89 ? -15.177 4.290 8.417 1.00 95.56 89 LEU A CA 1
ATOM 682 C C . LEU A 1 89 ? -14.801 2.948 7.780 1.00 95.56 89 LEU A C 1
ATOM 684 O O . LEU A 1 89 ? -14.129 2.939 6.755 1.00 95.56 89 LEU A O 1
ATOM 688 N N . SER A 1 90 ? -15.296 1.832 8.318 1.00 95.50 90 SER A N 1
ATOM 689 C CA . SER A 1 90 ? -15.102 0.490 7.761 1.00 95.50 90 SER A CA 1
ATOM 690 C C . SER A 1 90 ? -15.682 0.368 6.347 1.00 95.50 90 SER A C 1
ATOM 692 O O . SER A 1 90 ? -15.012 -0.132 5.444 1.00 95.50 90 SER A O 1
ATOM 694 N N . LEU A 1 91 ? -16.870 0.933 6.098 1.00 95.31 91 LEU A N 1
ATOM 695 C CA . LEU A 1 91 ? -17.444 1.003 4.746 1.00 95.31 91 LEU A CA 1
ATOM 696 C C . LEU A 1 91 ? -16.564 1.811 3.780 1.00 95.31 91 LEU A C 1
ATOM 698 O O . LEU A 1 91 ? -16.359 1.410 2.634 1.00 95.31 91 LEU A O 1
ATOM 702 N N . ARG A 1 92 ? -16.004 2.940 4.231 1.00 96.75 92 ARG A N 1
ATOM 703 C CA . ARG A 1 92 ? -15.067 3.732 3.417 1.00 96.75 92 ARG A CA 1
ATOM 704 C C . ARG A 1 92 ? -13.777 2.967 3.115 1.00 96.75 92 ARG A C 1
ATOM 706 O O . ARG A 1 92 ? -13.288 3.051 1.992 1.00 96.75 92 ARG A O 1
ATOM 713 N N . VAL A 1 93 ? -13.253 2.215 4.084 1.00 97.69 93 VAL A N 1
ATOM 714 C CA . VAL A 1 93 ? -12.090 1.337 3.893 1.00 97.69 93 VAL A CA 1
ATOM 715 C C . VAL A 1 93 ? -12.390 0.280 2.830 1.00 97.69 93 VAL A C 1
ATOM 717 O O . VAL A 1 93 ? -11.610 0.154 1.890 1.00 97.69 93 VAL A O 1
ATOM 720 N N . GLY A 1 94 ? -13.539 -0.400 2.909 1.00 96.88 94 GLY A N 1
ATOM 721 C CA . GLY A 1 94 ? -13.963 -1.376 1.898 1.00 96.88 94 GLY A CA 1
ATOM 722 C C . GLY A 1 94 ? -14.020 -0.778 0.490 1.00 96.88 94 GLY A C 1
ATOM 723 O O . GLY A 1 94 ? -13.370 -1.276 -0.426 1.00 96.88 94 GLY A O 1
ATOM 724 N N . ASN A 1 95 ? -14.675 0.376 0.342 1.00 97.12 95 ASN A N 1
ATOM 725 C CA . ASN A 1 95 ? -14.730 1.104 -0.931 1.00 97.12 95 ASN A CA 1
ATOM 726 C C . ASN A 1 95 ? -13.340 1.496 -1.465 1.00 97.12 95 ASN A C 1
ATOM 728 O O . ASN A 1 95 ? -13.148 1.634 -2.675 1.00 97.12 95 ASN A O 1
ATOM 732 N N . LEU A 1 96 ? -12.373 1.761 -0.581 1.00 98.06 96 LEU A N 1
ATOM 733 C CA . LEU A 1 96 ? -11.005 2.084 -0.976 1.00 98.06 96 LEU A CA 1
ATOM 734 C C . LEU A 1 96 ? -10.249 0.838 -1.455 1.00 98.06 96 LEU A C 1
ATOM 736 O O . LEU A 1 96 ? -9.559 0.914 -2.471 1.00 98.06 96 LEU A O 1
ATOM 740 N N . VAL A 1 97 ? -10.419 -0.299 -0.774 1.00 97.31 97 VAL A N 1
ATOM 741 C CA . VAL A 1 97 ? -9.858 -1.598 -1.181 1.00 97.31 97 VAL A CA 1
ATOM 742 C C . VAL A 1 97 ? -10.363 -1.992 -2.570 1.00 97.31 97 VAL A C 1
ATOM 744 O O . VAL A 1 97 ? -9.553 -2.269 -3.453 1.00 97.31 97 VAL A O 1
ATOM 747 N N . GLU A 1 98 ? -11.675 -1.910 -2.804 1.00 97.25 98 GLU A N 1
ATOM 748 C CA . GLU A 1 98 ? -12.291 -2.210 -4.107 1.00 97.25 98 GLU A CA 1
ATOM 749 C C . GLU A 1 98 ? -11.747 -1.327 -5.240 1.00 97.25 98 GLU A C 1
ATOM 751 O O . GLU A 1 98 ? -11.606 -1.766 -6.381 1.00 97.25 98 GLU A O 1
ATOM 756 N N . LYS A 1 99 ? -11.405 -0.066 -4.943 1.00 97.69 99 LYS A N 1
ATOM 757 C CA . LYS A 1 99 ? -10.785 0.841 -5.921 1.00 97.69 99 LYS A CA 1
ATOM 758 C C . LYS A 1 99 ? -9.317 0.513 -6.181 1.00 97.69 99 LYS A C 1
ATOM 760 O O . LYS A 1 99 ? -8.850 0.737 -7.297 1.00 97.69 99 LYS A O 1
ATOM 765 N N . LEU A 1 100 ? -8.584 0.046 -5.172 1.00 96.94 100 LEU A N 1
ATOM 766 C CA . LEU A 1 100 ? -7.152 -0.235 -5.273 1.00 96.94 100 LEU A CA 1
ATOM 767 C C . LEU A 1 100 ? -6.858 -1.468 -6.124 1.00 96.94 100 LEU A C 1
ATOM 769 O O . LEU A 1 100 ? -5.922 -1.430 -6.918 1.00 96.94 100 LEU A O 1
ATOM 773 N N . GLU A 1 101 ? -7.657 -2.526 -6.011 1.00 94.69 101 GLU A N 1
ATOM 774 C CA . GLU A 1 101 ? -7.425 -3.790 -6.720 1.00 94.69 101 GLU A CA 1
ATOM 775 C C . GLU A 1 101 ? -7.251 -3.629 -8.251 1.00 94.69 101 GLU A C 1
ATOM 777 O O . GLU A 1 101 ? -6.198 -4.013 -8.781 1.00 94.69 101 GLU A O 1
ATOM 782 N N . PRO A 1 102 ? -8.187 -3.004 -9.000 1.00 97.19 102 PRO A N 1
ATOM 783 C CA . PRO A 1 102 ? -8.015 -2.811 -10.439 1.00 97.19 102 PRO A CA 1
ATOM 784 C C . PRO A 1 102 ? -6.891 -1.824 -10.778 1.00 97.19 102 PRO A C 1
ATOM 786 O O . PRO A 1 102 ? -6.313 -1.911 -11.864 1.00 97.19 102 PRO A O 1
ATOM 789 N N . LEU A 1 103 ? -6.566 -0.881 -9.884 1.00 97.88 103 LEU A N 1
ATOM 790 C CA . LEU A 1 103 ? -5.434 0.026 -10.080 1.00 97.88 103 LEU A CA 1
ATOM 791 C C . LEU A 1 103 ? -4.113 -0.730 -9.968 1.00 97.88 103 LEU A C 1
ATOM 793 O O . LEU A 1 103 ? -3.290 -0.594 -10.863 1.00 97.88 103 LEU A O 1
ATOM 797 N N . LEU A 1 104 ? -3.945 -1.583 -8.955 1.00 96.38 104 LEU A N 1
ATOM 798 C CA . LEU A 1 104 ? -2.767 -2.437 -8.797 1.00 96.38 104 LEU A CA 1
ATOM 799 C C . LEU A 1 104 ? -2.560 -3.339 -10.015 1.00 96.38 104 LEU A C 1
ATOM 801 O O . LEU A 1 104 ? -1.449 -3.420 -10.538 1.00 96.38 104 LEU A O 1
ATOM 805 N N . HIS A 1 105 ? -3.627 -3.960 -10.525 1.00 96.25 105 HIS A N 1
ATOM 806 C CA . HIS A 1 105 ? -3.543 -4.784 -11.733 1.00 96.25 105 HIS A CA 1
ATOM 807 C C . HIS A 1 105 ? -3.034 -3.989 -12.950 1.00 96.25 105 HIS A C 1
ATOM 809 O O . HIS A 1 105 ? -2.176 -4.454 -13.709 1.00 96.25 105 HIS A O 1
ATOM 815 N N . ARG A 1 106 ? -3.528 -2.757 -13.129 1.00 97.62 106 ARG A N 1
ATOM 816 C CA . ARG A 1 106 ? -3.083 -1.863 -14.208 1.00 97.62 106 ARG A CA 1
ATOM 817 C C . ARG A 1 106 ? -1.653 -1.378 -13.995 1.00 97.62 106 ARG A C 1
ATOM 819 O O . ARG A 1 106 ? -0.885 -1.408 -14.948 1.00 97.62 106 ARG A O 1
ATOM 826 N N . SER A 1 107 ? -1.272 -0.997 -12.777 1.00 96.75 107 SER A N 1
ATOM 827 C CA . SER A 1 107 ? 0.095 -0.571 -12.458 1.00 96.75 107 SER A CA 1
ATOM 828 C C . SER A 1 107 ? 1.115 -1.662 -12.767 1.00 96.75 107 SER A C 1
ATOM 830 O O . SER A 1 107 ? 2.126 -1.392 -13.401 1.00 96.75 107 SER A O 1
ATOM 832 N N . ILE A 1 108 ? 0.822 -2.917 -12.408 1.00 95.62 108 ILE A N 1
ATOM 833 C CA . ILE A 1 108 ? 1.677 -4.064 -12.750 1.00 95.62 108 ILE A CA 1
ATOM 834 C C . ILE A 1 108 ? 1.790 -4.223 -14.272 1.00 95.62 108 ILE A C 1
ATOM 836 O O . ILE A 1 108 ? 2.856 -4.551 -14.785 1.00 95.62 108 ILE A O 1
ATOM 840 N N . SER A 1 109 ? 0.707 -3.974 -15.012 1.00 96.38 109 SER A N 1
ATOM 841 C CA . SER A 1 109 ? 0.729 -4.021 -16.479 1.00 96.38 109 SER A CA 1
ATOM 842 C C . SER A 1 109 ? 1.611 -2.924 -17.083 1.00 96.38 109 SER A C 1
ATOM 844 O O . SER A 1 109 ? 2.326 -3.202 -18.040 1.00 96.38 109 SER A O 1
ATOM 846 N N . TYR A 1 110 ? 1.618 -1.717 -16.509 1.00 96.56 110 TYR A N 1
ATOM 847 C CA . TYR A 1 110 ? 2.548 -0.657 -16.909 1.00 96.56 110 TYR A CA 1
ATOM 848 C C . TYR A 1 110 ? 3.998 -1.000 -16.556 1.00 96.56 110 TYR A C 1
ATOM 850 O O . TYR A 1 110 ? 4.860 -0.867 -17.419 1.00 96.56 110 TYR A O 1
ATOM 858 N N . LEU A 1 111 ? 4.260 -1.541 -15.360 1.00 95.50 111 LEU A N 1
ATOM 859 C CA . LEU A 1 111 ? 5.602 -1.979 -14.956 1.00 95.50 111 LEU A CA 1
ATOM 860 C C . LEU A 1 111 ? 6.188 -3.050 -15.875 1.00 95.50 111 LEU A C 1
ATOM 862 O O . LEU A 1 111 ? 7.375 -3.020 -16.171 1.00 95.50 111 LEU A O 1
ATOM 866 N N . LYS A 1 112 ? 5.362 -3.971 -16.390 1.00 95.94 112 LYS A N 1
ATOM 867 C CA . LYS A 1 112 ? 5.815 -4.955 -17.389 1.00 95.94 112 LYS A CA 1
ATOM 868 C C . LYS A 1 112 ? 6.374 -4.301 -18.652 1.00 95.94 112 LYS A C 1
ATOM 870 O O . LYS A 1 112 ? 7.185 -4.920 -19.331 1.00 95.94 112 LYS A O 1
ATOM 875 N N . LEU A 1 113 ? 5.904 -3.102 -18.993 1.00 95.62 113 LEU A N 1
ATOM 876 C CA . LEU A 1 113 ? 6.334 -2.366 -20.178 1.00 95.62 113 LEU A CA 1
ATOM 877 C C . LEU A 1 113 ? 7.511 -1.437 -19.874 1.00 95.62 113 LEU A C 1
ATOM 879 O O . LEU A 1 113 ? 8.398 -1.311 -20.713 1.00 95.62 113 LEU A O 1
ATOM 883 N N . SER A 1 114 ? 7.514 -0.784 -18.710 1.00 95.50 114 SER A N 1
ATOM 884 C CA . SER A 1 114 ? 8.535 0.203 -18.349 1.00 95.50 114 SER A CA 1
ATOM 885 C C . SER A 1 114 ? 9.794 -0.414 -17.740 1.00 95.50 114 SER A C 1
ATOM 887 O O . SER A 1 114 ? 10.889 0.016 -18.089 1.00 95.50 114 SER A O 1
ATOM 889 N N . ASP A 1 115 ? 9.655 -1.420 -16.872 1.00 95.88 115 ASP A N 1
ATOM 890 C CA . ASP A 1 115 ? 10.775 -2.058 -16.174 1.00 95.88 115 ASP A CA 1
ATOM 891 C C . ASP A 1 115 ? 10.537 -3.566 -15.921 1.00 95.88 115 ASP A C 1
ATOM 893 O O . ASP A 1 115 ? 10.304 -4.021 -14.793 1.00 95.88 115 ASP A O 1
ATOM 897 N N . PRO A 1 116 ? 10.567 -4.390 -16.985 1.00 96.06 116 PRO A N 1
ATOM 898 C CA . PRO A 1 116 ? 10.279 -5.818 -16.879 1.00 96.06 116 PRO A CA 1
ATOM 899 C C . PRO A 1 116 ? 11.323 -6.598 -16.072 1.00 96.06 116 PRO A C 1
ATOM 901 O O . PRO A 1 116 ? 10.991 -7.645 -15.510 1.00 96.06 116 PRO A O 1
ATOM 904 N N . LYS A 1 117 ? 12.580 -6.133 -16.031 1.00 94.81 117 LYS A N 1
ATOM 905 C CA . LYS A 1 117 ? 13.651 -6.812 -15.292 1.00 94.81 117 LYS A CA 1
ATOM 906 C C . LYS A 1 117 ? 13.422 -6.651 -13.794 1.00 94.81 117 LYS A C 1
ATOM 908 O O . LYS A 1 117 ? 13.334 -7.663 -13.100 1.00 94.81 117 LYS A O 1
ATOM 913 N N . TYR A 1 118 ? 13.249 -5.412 -13.338 1.00 93.06 118 TYR A N 1
ATOM 914 C CA . TYR A 1 118 ? 13.039 -5.121 -11.926 1.00 93.06 118 TYR A CA 1
ATOM 915 C C . TYR A 1 118 ? 11.730 -5.737 -11.422 1.00 93.06 118 TYR A C 1
ATOM 917 O O . TYR A 1 118 ? 11.676 -6.360 -10.363 1.00 93.06 118 TYR A O 1
ATOM 925 N N . LEU A 1 119 ? 10.682 -5.715 -12.252 1.00 95.56 119 LEU A N 1
ATOM 926 C CA . LEU A 1 119 ? 9.437 -6.413 -11.947 1.00 95.56 119 LEU A CA 1
ATOM 927 C C . LEU A 1 119 ? 9.620 -7.925 -11.750 1.00 95.56 119 LEU A C 1
ATOM 929 O O . LEU A 1 119 ? 8.949 -8.502 -10.899 1.00 95.56 119 LEU A O 1
ATOM 933 N N . ARG A 1 120 ? 10.464 -8.586 -12.552 1.00 96.44 120 ARG A N 1
ATOM 934 C CA . ARG A 1 120 ? 10.707 -10.033 -12.437 1.00 96.44 120 ARG A CA 1
ATOM 935 C C . ARG A 1 120 ? 11.427 -10.366 -11.134 1.00 96.44 120 ARG A C 1
ATOM 937 O O . ARG A 1 120 ? 11.029 -11.304 -10.454 1.00 96.44 120 ARG A O 1
ATOM 944 N N . GLU A 1 121 ? 12.455 -9.594 -10.814 1.00 96.38 121 GLU A N 1
ATOM 945 C CA . GLU A 1 121 ? 13.245 -9.709 -9.585 1.00 96.38 121 GLU A CA 1
ATOM 946 C C . GLU A 1 121 ? 12.358 -9.552 -8.336 1.00 96.38 121 GLU A C 1
ATOM 948 O O . GLU A 1 121 ? 12.400 -10.348 -7.407 1.00 96.38 121 GLU A O 1
ATOM 953 N N . PHE A 1 122 ? 11.417 -8.614 -8.348 1.00 96.69 122 PHE A N 1
ATOM 954 C CA . PHE A 1 122 ? 10.548 -8.377 -7.191 1.00 96.69 122 PHE A CA 1
ATOM 955 C C . PHE A 1 122 ? 9.145 -8.969 -7.330 1.00 96.69 122 PHE A C 1
ATOM 957 O O . PHE A 1 122 ? 8.256 -8.674 -6.523 1.00 96.69 122 PHE A O 1
ATOM 964 N N . GLN A 1 123 ? 8.931 -9.842 -8.318 1.00 95.12 123 GLN A N 1
ATOM 965 C CA . GLN A 1 123 ? 7.625 -10.413 -8.649 1.00 95.12 123 GLN A CA 1
ATOM 966 C C . GLN A 1 123 ? 6.887 -11.020 -7.445 1.00 95.12 123 GLN A C 1
ATOM 968 O O . GLN A 1 123 ? 5.670 -10.806 -7.372 1.00 95.12 123 GLN A O 1
ATOM 973 N N . PRO A 1 124 ? 7.546 -11.701 -6.481 1.00 96.19 124 PRO A N 1
ATOM 974 C CA . PRO A 1 124 ? 6.855 -12.227 -5.308 1.00 96.19 124 PRO A CA 1
ATOM 975 C C . PRO A 1 124 ? 6.188 -11.133 -4.466 1.00 96.19 124 PRO A C 1
ATOM 977 O O . PRO A 1 124 ? 5.061 -11.315 -4.011 1.00 96.19 124 PRO A O 1
ATOM 980 N N . THR A 1 125 ? 6.825 -9.965 -4.323 1.00 96.06 125 THR A N 1
ATOM 981 C CA . THR A 1 125 ? 6.361 -8.882 -3.434 1.00 96.06 125 THR A CA 1
ATOM 982 C C . THR A 1 125 ? 5.064 -8.219 -3.901 1.00 96.06 125 THR A C 1
ATOM 984 O O . THR A 1 125 ? 4.339 -7.622 -3.106 1.00 96.06 125 THR A O 1
ATOM 987 N N . ILE A 1 126 ? 4.725 -8.340 -5.183 1.00 94.06 126 ILE A N 1
ATOM 988 C CA . ILE A 1 126 ? 3.493 -7.778 -5.751 1.00 94.06 126 ILE A CA 1
ATOM 989 C C . ILE A 1 126 ? 2.362 -8.809 -5.862 1.00 94.06 126 ILE A C 1
ATOM 991 O O . ILE A 1 126 ? 1.237 -8.434 -6.225 1.00 94.06 126 ILE A O 1
ATOM 995 N N . GLN A 1 127 ? 2.636 -10.088 -5.568 1.00 92.50 127 GLN A N 1
ATOM 996 C CA . GLN A 1 127 ? 1.623 -11.139 -5.605 1.00 92.50 127 GLN A CA 1
ATOM 997 C C . GLN A 1 127 ? 0.650 -11.024 -4.424 1.00 92.50 127 GLN A C 1
ATOM 999 O O . GLN A 1 127 ? 1.056 -10.704 -3.300 1.00 92.50 127 GLN A O 1
ATOM 1004 N N . PRO A 1 128 ? -0.641 -11.330 -4.641 1.00 89.56 128 PRO A N 1
ATOM 1005 C CA . PRO A 1 128 ? -1.579 -11.514 -3.543 1.00 89.56 128 PRO A CA 1
ATOM 1006 C C . PRO A 1 128 ? -1.066 -12.560 -2.539 1.00 89.56 128 PRO A C 1
ATOM 1008 O O . PRO A 1 128 ? -0.572 -13.615 -2.926 1.00 89.56 128 PRO A O 1
ATOM 1011 N N . GLY A 1 129 ? -1.196 -12.274 -1.242 1.00 89.19 129 GLY A N 1
ATOM 1012 C CA . GLY A 1 129 ? -0.851 -13.209 -0.163 1.00 89.19 129 GLY A CA 1
ATOM 1013 C C . GLY A 1 129 ? 0.625 -13.254 0.249 1.00 89.19 129 GLY A C 1
ATOM 1014 O O . GLY A 1 129 ? 0.935 -13.910 1.246 1.00 89.19 129 GLY A O 1
ATOM 1015 N N . PHE A 1 130 ? 1.519 -12.551 -0.458 1.00 94.56 130 PHE A N 1
ATOM 1016 C CA . PHE A 1 130 ? 2.915 -12.396 -0.034 1.00 94.56 130 PHE A CA 1
ATOM 1017 C C . PHE A 1 130 ? 3.004 -11.607 1.277 1.00 94.56 130 PHE A C 1
ATOM 1019 O O . PHE A 1 130 ? 3.501 -12.106 2.287 1.00 94.56 130 PHE A O 1
ATOM 1026 N N . TRP A 1 131 ? 2.446 -10.395 1.284 1.00 93.81 131 TRP A N 1
ATOM 1027 C CA . TRP A 1 131 ? 2.339 -9.583 2.490 1.00 93.81 131 TRP A CA 1
ATOM 1028 C C . TRP A 1 131 ? 1.211 -10.095 3.377 1.00 93.81 131 TRP A C 1
ATOM 1030 O O . TRP A 1 131 ? 0.098 -10.351 2.911 1.00 93.81 131 TRP A O 1
ATOM 1040 N N . LYS A 1 132 ? 1.496 -10.214 4.672 1.00 87.56 132 LYS A N 1
ATOM 1041 C CA . LYS A 1 132 ? 0.546 -10.675 5.684 1.00 87.56 132 LYS A CA 1
ATOM 1042 C C . LYS A 1 132 ? 0.607 -9.749 6.882 1.00 87.56 132 LYS A C 1
ATOM 1044 O O . LYS A 1 132 ? 1.689 -9.338 7.293 1.00 87.56 132 LYS A O 1
ATOM 1049 N N . LEU A 1 133 ? -0.555 -9.463 7.456 1.00 84.00 133 LEU A N 1
ATOM 1050 C CA . LEU A 1 133 ? -0.643 -8.769 8.729 1.00 84.00 133 LEU A CA 1
ATOM 1051 C C . LEU A 1 133 ? -0.787 -9.823 9.839 1.00 84.00 133 LEU A C 1
ATOM 1053 O O . LEU A 1 133 ? -1.784 -10.554 9.855 1.00 84.00 133 LEU A O 1
ATOM 1057 N N . PRO A 1 134 ? 0.197 -9.969 10.744 1.00 80.69 134 PRO A N 1
ATOM 1058 C CA . PRO A 1 134 ? 0.048 -10.879 11.869 1.00 80.69 134 PRO A CA 1
ATOM 1059 C C . PRO A 1 134 ? -1.131 -10.430 12.741 1.00 80.69 134 PRO A C 1
ATOM 1061 O O . PRO A 1 134 ? -1.335 -9.241 12.976 1.00 80.69 134 PRO A O 1
ATOM 1064 N N . HIS A 1 135 ? -1.924 -11.391 13.219 1.00 71.44 135 HIS A N 1
ATOM 1065 C CA . HIS A 1 135 ? -3.126 -11.103 14.015 1.00 71.44 135 HIS A CA 1
ATOM 1066 C C . HIS A 1 135 ? -2.781 -10.532 15.399 1.00 71.44 135 HIS A C 1
ATOM 1068 O O . HIS A 1 135 ? -3.572 -9.803 15.995 1.00 71.44 135 HIS A O 1
ATOM 1074 N N . ALA A 1 136 ? -1.582 -10.842 15.896 1.00 70.88 136 ALA A N 1
ATOM 1075 C CA . ALA A 1 136 ? -1.006 -10.221 17.073 1.00 70.88 136 ALA A CA 1
ATOM 1076 C C . ALA A 1 136 ? 0.031 -9.184 16.639 1.00 70.88 136 ALA A C 1
ATOM 1078 O O . ALA A 1 136 ? 0.964 -9.495 15.897 1.00 70.88 136 ALA A O 1
ATOM 1079 N N . TRP A 1 137 ? -0.114 -7.960 17.144 1.00 63.31 137 TRP A N 1
ATOM 1080 C CA . TRP A 1 137 ? 0.959 -6.980 17.076 1.00 63.31 137 TRP A CA 1
ATOM 1081 C C . TRP A 1 137 ? 2.103 -7.479 17.950 1.00 63.31 137 TRP A C 1
ATOM 1083 O O . TRP A 1 137 ? 1.961 -7.585 19.168 1.00 63.31 137 TRP A O 1
ATOM 1093 N N . THR A 1 138 ? 3.240 -7.794 17.339 1.00 61.91 138 THR A N 1
ATOM 1094 C CA . THR A 1 138 ? 4.475 -7.986 18.092 1.00 61.91 138 THR A CA 1
ATOM 1095 C C . THR A 1 138 ? 4.863 -6.627 18.654 1.00 61.91 138 THR A C 1
ATOM 1097 O O . THR A 1 138 ? 5.130 -5.699 17.892 1.00 61.91 138 THR A O 1
ATOM 1100 N N . SER A 1 139 ? 4.846 -6.475 19.978 1.00 65.19 139 SER A N 1
ATOM 1101 C CA . SER A 1 139 ? 5.375 -5.273 20.614 1.00 65.19 139 SER A CA 1
ATOM 1102 C C . SER A 1 139 ? 6.848 -5.144 20.237 1.00 65.19 139 SER A C 1
ATOM 1104 O O . SER A 1 139 ? 7.662 -5.981 20.632 1.00 65.19 139 SER A O 1
ATOM 1106 N N . THR A 1 140 ? 7.198 -4.119 19.468 1.00 67.25 140 THR A N 1
ATOM 1107 C CA . THR A 1 140 ? 8.602 -3.785 19.243 1.00 67.25 140 THR A CA 1
ATOM 1108 C C . THR A 1 140 ? 9.154 -3.245 20.552 1.00 67.25 140 THR A C 1
ATOM 1110 O O . THR A 1 140 ? 8.570 -2.340 21.150 1.00 67.25 140 THR A O 1
ATOM 1113 N N . ASN A 1 141 ? 10.258 -3.812 21.032 1.00 77.69 141 ASN A N 1
ATOM 1114 C CA . ASN A 1 141 ? 10.906 -3.295 22.224 1.00 77.69 141 ASN A CA 1
ATOM 1115 C C . ASN A 1 141 ? 11.395 -1.867 21.930 1.00 77.69 141 ASN A C 1
ATOM 1117 O O . ASN A 1 141 ? 12.245 -1.670 21.065 1.00 77.69 141 ASN A O 1
ATOM 1121 N N . ALA A 1 142 ? 10.860 -0.873 22.643 1.00 78.81 142 ALA A N 1
ATOM 1122 C CA . ALA A 1 142 ? 11.219 0.532 22.454 1.00 78.81 142 ALA A CA 1
ATOM 1123 C C . ALA A 1 142 ? 12.712 0.807 22.722 1.00 78.81 142 ALA A C 1
ATOM 1125 O O . ALA A 1 142 ? 13.245 1.801 22.241 1.00 78.81 142 ALA A O 1
ATOM 1126 N N . SER A 1 143 ? 13.411 -0.091 23.427 1.00 80.12 143 SER A N 1
ATOM 1127 C CA . SER A 1 143 ? 14.863 -0.014 23.600 1.00 80.12 143 SER A CA 1
ATOM 1128 C C . SER A 1 143 ? 15.661 -0.435 22.358 1.00 80.12 143 SER A C 1
ATOM 1130 O O . SER A 1 143 ? 16.879 -0.308 22.366 1.00 80.12 143 SER A O 1
ATOM 1132 N N . MET A 1 144 ? 15.015 -0.970 21.313 1.00 75.94 144 MET A N 1
ATOM 1133 C CA . MET A 1 144 ? 15.649 -1.290 20.023 1.00 75.94 144 MET A CA 1
ATOM 1134 C C . MET A 1 144 ? 15.703 -0.088 19.073 1.00 75.94 144 MET A C 1
ATOM 1136 O O . MET A 1 144 ? 16.167 -0.224 17.943 1.00 75.94 144 MET A O 1
ATOM 1140 N N . VAL A 1 145 ? 15.221 1.083 19.498 1.00 78.81 145 VAL A N 1
ATOM 1141 C CA . VAL A 1 145 ? 15.422 2.320 18.741 1.00 78.81 145 VAL A CA 1
ATOM 1142 C C . VAL A 1 145 ? 16.921 2.612 18.712 1.00 78.81 145 VAL A C 1
ATOM 1144 O O . VAL A 1 145 ? 17.559 2.690 19.762 1.00 78.81 145 VAL A O 1
ATOM 1147 N N . TYR A 1 146 ? 17.484 2.752 17.510 1.00 73.50 146 TYR A N 1
ATOM 1148 C CA . TYR A 1 146 ? 18.887 3.121 17.346 1.00 73.50 146 TYR A CA 1
ATOM 1149 C C . TYR A 1 146 ? 19.161 4.432 18.106 1.00 73.50 146 TYR A C 1
ATOM 1151 O O . TYR A 1 146 ? 18.445 5.414 17.899 1.00 73.50 146 TYR A O 1
ATOM 1159 N N . PRO A 1 147 ? 20.171 4.474 18.996 1.00 71.88 147 PRO A N 1
ATOM 1160 C CA . PRO A 1 147 ? 20.424 5.631 19.856 1.00 71.88 147 PRO A CA 1
ATOM 1161 C C . PRO A 1 147 ? 20.971 6.836 19.082 1.00 71.88 147 PRO A C 1
ATOM 1163 O O . PRO A 1 147 ? 21.030 7.946 19.609 1.00 71.88 147 PRO A O 1
ATOM 1166 N N . THR A 1 148 ? 21.412 6.629 17.843 1.00 74.56 148 THR A N 1
ATOM 1167 C CA . THR A 1 148 ? 22.006 7.662 17.003 1.00 74.56 148 THR A CA 1
ATOM 1168 C C . THR A 1 148 ? 21.594 7.410 15.563 1.00 74.56 148 THR A C 1
ATOM 1170 O O . THR A 1 148 ? 21.699 6.289 15.067 1.00 74.56 148 THR A O 1
ATOM 1173 N N . PHE A 1 149 ? 21.097 8.456 14.910 1.00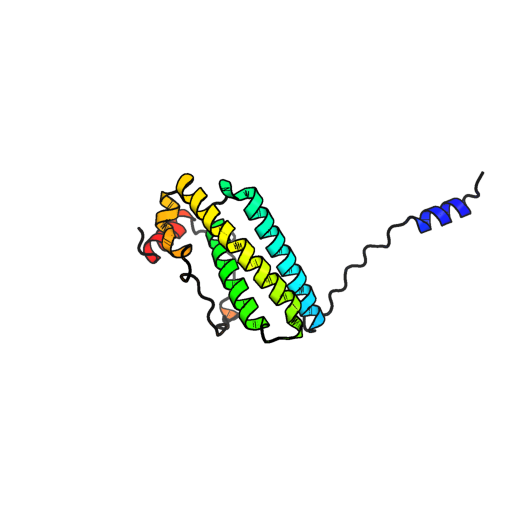 71.25 149 PHE A N 1
ATOM 1174 C CA . PHE A 1 149 ? 20.919 8.461 13.468 1.00 71.25 149 PHE A CA 1
ATOM 1175 C C . PHE A 1 149 ? 22.260 8.843 12.856 1.00 71.25 149 PHE A C 1
ATOM 1177 O O . PHE A 1 149 ? 22.776 9.926 13.136 1.00 71.25 149 PHE A O 1
ATOM 1184 N N . GLU A 1 150 ? 22.834 7.949 12.058 1.00 73.75 150 GLU A N 1
ATOM 1185 C CA . GLU A 1 150 ? 23.996 8.303 11.252 1.00 73.75 150 GLU A CA 1
ATOM 1186 C C . GLU A 1 150 ? 23.593 9.437 10.293 1.00 73.75 150 GLU A C 1
ATOM 1188 O O . GLU A 1 150 ? 22.537 9.357 9.658 1.00 73.75 150 GLU A O 1
ATOM 1193 N N . PRO A 1 151 ? 24.390 10.513 10.178 1.00 71.75 151 PRO A N 1
ATOM 1194 C CA . PRO A 1 151 ? 24.060 11.658 9.328 1.00 71.75 151 PRO A CA 1
ATOM 1195 C C . PRO A 1 151 ? 24.057 11.313 7.832 1.00 71.75 151 PRO A C 1
ATOM 1197 O O . PRO A 1 151 ? 23.597 12.114 7.019 1.00 71.75 151 PRO A O 1
ATOM 1200 N N . GLN A 1 152 ? 24.571 10.137 7.465 1.00 68.62 152 GLN A N 1
ATOM 1201 C CA . GLN A 1 152 ? 24.645 9.669 6.093 1.00 68.62 152 GLN A CA 1
ATOM 1202 C C . GLN A 1 152 ? 24.286 8.189 6.021 1.00 68.62 152 GLN A C 1
ATOM 1204 O O . GLN A 1 152 ? 24.851 7.365 6.741 1.00 68.62 152 GLN A O 1
ATOM 1209 N N . ASP A 1 153 ? 23.349 7.864 5.134 1.00 69.00 153 ASP A N 1
ATOM 1210 C CA . ASP A 1 153 ? 22.969 6.483 4.883 1.00 69.00 153 ASP A CA 1
ATOM 1211 C C . ASP A 1 153 ? 24.114 5.783 4.139 1.00 69.00 153 ASP A C 1
ATOM 1213 O O . ASP A 1 153 ? 24.476 6.147 3.019 1.00 69.00 153 ASP A O 1
ATOM 1217 N N . SER A 1 154 ? 24.755 4.825 4.807 1.00 72.56 154 SER A N 1
ATOM 1218 C CA . SER A 1 154 ? 25.880 4.069 4.241 1.00 72.56 154 SER A CA 1
ATOM 1219 C C . SER A 1 154 ? 25.420 2.916 3.344 1.00 72.56 154 SER A C 1
ATOM 1221 O O . SER A 1 154 ? 26.248 2.247 2.714 1.00 72.56 154 SER A O 1
ATOM 1223 N N . PHE A 1 155 ? 24.110 2.670 3.283 1.00 78.81 155 PHE A N 1
ATOM 1224 C CA . PHE A 1 155 ? 23.530 1.566 2.543 1.00 78.81 155 PHE A CA 1
ATOM 1225 C C . PHE A 1 155 ? 23.046 2.033 1.169 1.00 78.81 155 PHE A C 1
ATOM 1227 O O . PHE A 1 155 ? 22.159 2.874 1.057 1.00 78.81 155 PHE A O 1
ATOM 1234 N N . SER A 1 156 ? 23.647 1.506 0.098 1.00 89.31 156 SER A N 1
ATOM 1235 C CA . SER A 1 156 ? 23.203 1.835 -1.256 1.00 89.31 156 SER A CA 1
ATOM 1236 C C . SER A 1 156 ? 21.946 1.052 -1.622 1.00 89.31 156 SER A C 1
ATOM 1238 O O . SER A 1 156 ? 21.841 -0.141 -1.332 1.00 89.31 156 SER A O 1
ATOM 1240 N N . GLU A 1 157 ? 21.031 1.710 -2.330 1.00 87.50 157 GLU A N 1
ATOM 1241 C CA . GLU A 1 157 ? 19.834 1.095 -2.915 1.00 87.50 157 GLU A CA 1
ATOM 1242 C C . GLU A 1 157 ? 20.195 -0.142 -3.749 1.00 87.50 157 GLU A C 1
ATOM 1244 O O . GLU A 1 157 ? 19.635 -1.208 -3.546 1.00 87.50 157 GLU A O 1
ATOM 1249 N N . GLU A 1 158 ? 21.253 -0.070 -4.560 1.00 90.62 158 GLU A N 1
ATOM 1250 C CA . GLU A 1 158 ? 21.748 -1.217 -5.336 1.00 90.62 158 GLU A CA 1
ATOM 1251 C C . GLU A 1 158 ? 22.108 -2.434 -4.459 1.00 90.62 158 GLU A C 1
ATOM 1253 O O . GLU A 1 158 ? 21.796 -3.574 -4.805 1.00 90.62 158 GLU A O 1
ATOM 1258 N N . ARG A 1 159 ? 22.754 -2.216 -3.303 1.00 91.50 159 ARG A N 1
ATOM 1259 C CA . ARG A 1 159 ? 23.090 -3.306 -2.369 1.00 91.50 159 ARG A CA 1
ATOM 1260 C C . ARG A 1 159 ? 21.849 -3.830 -1.656 1.00 91.50 159 ARG A C 1
ATOM 1262 O O . ARG A 1 159 ? 21.765 -5.035 -1.415 1.00 91.50 159 ARG A O 1
ATOM 1269 N N . SER A 1 160 ? 20.911 -2.941 -1.325 1.00 90.94 160 SER A N 1
ATOM 1270 C CA . SER A 1 160 ? 19.597 -3.299 -0.788 1.00 90.94 160 SER A CA 1
ATOM 1271 C C . SER A 1 160 ? 18.867 -4.234 -1.736 1.00 90.94 160 SER A C 1
ATOM 1273 O O . SER A 1 160 ? 18.473 -5.334 -1.349 1.00 90.94 160 SER A O 1
ATOM 1275 N N . ASP A 1 161 ? 18.770 -3.825 -2.995 1.00 93.50 161 ASP A N 1
ATOM 1276 C CA . ASP A 1 161 ? 18.039 -4.540 -4.023 1.00 93.50 161 ASP A CA 1
ATOM 1277 C C . ASP A 1 161 ? 18.683 -5.883 -4.308 1.00 93.50 161 ASP A C 1
ATOM 1279 O O . ASP A 1 161 ? 17.993 -6.896 -4.300 1.00 93.50 161 ASP A O 1
ATOM 1283 N N . PHE A 1 162 ? 20.011 -5.934 -4.435 1.00 93.94 162 PHE A N 1
ATOM 1284 C CA . PHE A 1 162 ? 20.721 -7.201 -4.574 1.00 93.94 162 PHE A CA 1
ATOM 1285 C C . PHE A 1 162 ? 20.402 -8.164 -3.421 1.00 93.94 162 PHE A C 1
ATOM 1287 O O . PHE A 1 162 ? 20.079 -9.328 -3.656 1.00 93.94 162 PHE A O 1
ATOM 1294 N N . CYS A 1 163 ? 20.446 -7.688 -2.172 1.00 94.38 163 CYS A N 1
ATOM 1295 C CA . CYS A 1 163 ? 20.117 -8.505 -1.004 1.00 94.38 163 CYS A CA 1
ATOM 1296 C C . CYS A 1 163 ? 18.666 -9.006 -1.050 1.00 94.38 163 CYS A C 1
ATOM 1298 O O . CYS A 1 163 ? 18.415 -10.196 -0.856 1.00 94.38 163 CYS A O 1
ATOM 1300 N N . LEU A 1 164 ? 17.711 -8.121 -1.348 1.00 94.75 164 LEU A N 1
ATOM 1301 C CA . LEU A 1 164 ? 16.295 -8.470 -1.443 1.00 94.75 164 LEU A CA 1
ATOM 1302 C C . LEU A 1 164 ? 16.036 -9.484 -2.554 1.00 94.75 164 LEU A C 1
ATOM 1304 O O . LEU A 1 164 ? 15.339 -10.465 -2.326 1.00 94.75 164 LEU A O 1
ATOM 1308 N N . VAL A 1 165 ? 16.641 -9.309 -3.723 1.00 95.69 165 VAL A N 1
ATOM 1309 C CA . VAL A 1 165 ? 16.524 -10.233 -4.854 1.00 95.69 165 VAL A CA 1
ATOM 1310 C C . VAL A 1 165 ? 17.019 -11.636 -4.487 1.00 95.69 165 VAL A C 1
ATOM 1312 O O . VAL A 1 165 ? 16.344 -12.628 -4.783 1.00 95.69 165 VAL A O 1
ATOM 1315 N N . GLN A 1 166 ? 18.140 -11.731 -3.765 1.00 96.50 166 GLN A N 1
ATOM 1316 C CA . GLN A 1 166 ? 18.639 -13.003 -3.234 1.00 96.50 166 GLN A CA 1
ATOM 1317 C C . GLN A 1 166 ? 17.687 -13.601 -2.184 1.00 96.50 166 GLN A C 1
ATOM 1319 O O . GLN A 1 166 ? 17.362 -14.784 -2.257 1.00 96.50 166 GLN A O 1
ATOM 1324 N N . LEU A 1 167 ? 17.175 -12.793 -1.246 1.00 96.31 167 LEU A N 1
ATOM 1325 C CA . LEU A 1 167 ? 16.204 -13.234 -0.231 1.00 96.31 167 LEU A CA 1
ATOM 1326 C C . LEU A 1 167 ? 14.888 -13.730 -0.842 1.00 96.31 167 LEU A C 1
ATOM 1328 O O . LEU A 1 167 ? 14.280 -14.669 -0.330 1.00 96.31 167 LEU A O 1
ATOM 1332 N N . LEU A 1 168 ? 14.449 -13.107 -1.934 1.00 96.12 168 LEU A N 1
ATOM 1333 C CA . LEU A 1 168 ? 13.260 -13.494 -2.689 1.00 96.12 168 LEU A CA 1
ATOM 1334 C C . LEU A 1 168 ? 13.496 -14.732 -3.569 1.00 96.12 168 LEU A C 1
ATOM 1336 O O . LEU A 1 168 ? 12.528 -15.296 -4.076 1.00 96.12 168 LEU A O 1
ATOM 1340 N N . GLY A 1 169 ? 14.752 -15.159 -3.751 1.00 95.69 169 GLY A N 1
ATOM 1341 C CA . GLY A 1 169 ? 15.120 -16.306 -4.582 1.00 95.69 169 GLY A CA 1
ATOM 1342 C C . GLY A 1 169 ? 14.932 -16.058 -6.080 1.00 95.69 169 GLY A C 1
ATOM 1343 O O . GLY A 1 169 ? 14.533 -16.967 -6.806 1.00 95.69 169 GLY A O 1
ATOM 1344 N N . THR A 1 170 ? 15.158 -14.824 -6.535 1.00 94.56 170 THR A N 1
ATOM 1345 C CA . THR A 1 170 ? 14.897 -14.387 -7.923 1.00 94.56 170 THR A CA 1
ATOM 1346 C C . THR A 1 170 ? 16.139 -13.887 -8.669 1.00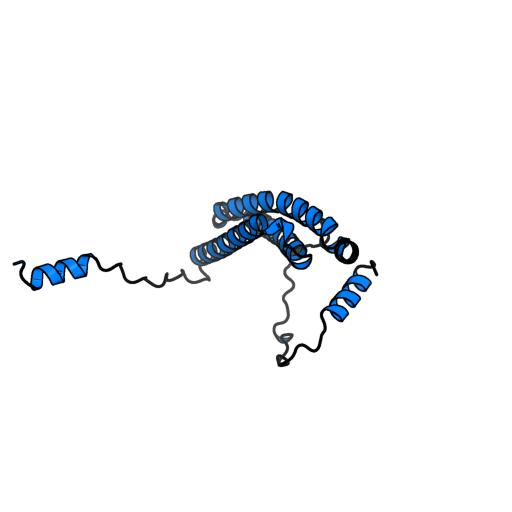 94.56 170 THR A C 1
ATOM 1348 O O . THR A 1 170 ? 16.031 -13.543 -9.852 1.00 94.56 170 THR A O 1
ATOM 1351 N N . GLY A 1 171 ? 17.286 -13.830 -7.981 1.00 80.69 171 GLY A N 1
ATOM 1352 C CA . GLY A 1 171 ? 18.585 -13.414 -8.523 1.00 80.69 171 GLY A CA 1
ATOM 1353 C C . GLY A 1 171 ? 19.474 -14.538 -9.005 1.00 80.69 171 GLY A C 1
ATOM 1354 O O . GLY A 1 171 ? 19.071 -15.717 -8.917 1.00 80.69 171 GLY A O 1
#